Protein AF-A0A820QRB6-F1 (afdb_monomer)

Solvent-accessible surface area (backbone atoms only — not comparable to full-atom values): 3868 Å² total; per-residue (Å²): 135,88,61,74,60,60,59,52,51,53,49,29,43,52,40,19,51,77,39,37,68,60,10,53,50,50,26,34,77,69,71,75,39,60,96,42,73,68,51,48,50,48,47,75,70,69,52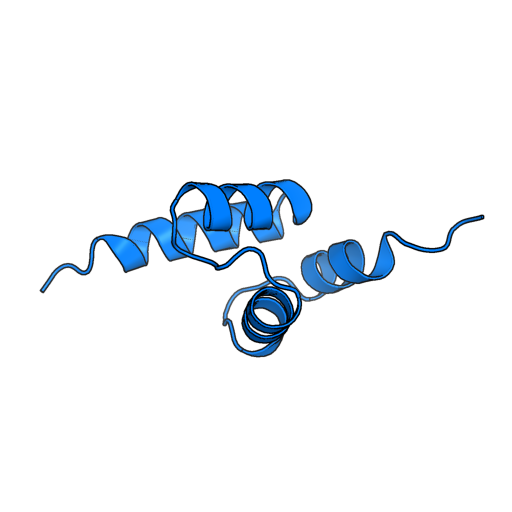,83,84,61,44,68,64,32,53,46,50,60,71,50,76,66,83,89,128

pLDDT: mean 87.39, std 14.83, range [40.22, 96.31]

Foldseek 3Di:
DDPVVVVQVVVLLVVLQVPVVVSQVSCCVVVNFPPDPVRVVCCLPPDPNHDPVSSCCVVVVPDDD

Structure (mmCIF, N/CA/C/O backbone):
data_AF-A0A820QRB6-F1
#
_entry.id   AF-A0A820QRB6-F1
#
loop_
_atom_site.group_PDB
_atom_site.id
_atom_site.type_symbol
_atom_site.label_atom_id
_atom_site.label_alt_id
_atom_site.label_comp_id
_atom_site.label_asym_id
_atom_site.label_entity_id
_atom_site.label_seq_id
_atom_site.pdbx_PDB_ins_code
_atom_site.Cartn_x
_atom_site.Cartn_y
_atom_site.Cartn_z
_atom_site.occupancy
_atom_site.B_iso_or_equiv
_atom_site.auth_seq_id
_atom_site.auth_comp_id
_atom_site.auth_asym_id
_atom_site.auth_atom_id
_atom_site.pdbx_PDB_model_num
ATOM 1 N N . ARG A 1 1 ? -6.327 22.791 9.838 1.00 44.41 1 ARG A N 1
ATOM 2 C CA . ARG A 1 1 ? -7.006 21.482 10.001 1.00 44.41 1 ARG A CA 1
ATOM 3 C C . ARG A 1 1 ? -5.979 20.386 9.731 1.00 44.41 1 ARG A C 1
ATOM 5 O O . ARG A 1 1 ? -5.675 20.132 8.577 1.00 44.41 1 ARG A O 1
ATOM 12 N N . HIS A 1 2 ? -5.357 19.833 10.774 1.00 46.62 2 HIS A N 1
ATOM 13 C CA . HIS A 1 2 ? -4.477 18.667 10.642 1.00 46.62 2 HIS A CA 1
ATOM 14 C C . HIS A 1 2 ? -5.386 17.449 10.433 1.00 46.62 2 HIS A C 1
ATOM 16 O O . HIS A 1 2 ? -6.139 17.117 11.341 1.00 46.62 2 HIS A O 1
ATOM 22 N N . ASN A 1 3 ? -5.383 16.835 9.247 1.00 53.69 3 ASN A N 1
ATOM 23 C CA . ASN A 1 3 ? -6.018 15.530 9.058 1.00 53.69 3 ASN A CA 1
ATOM 24 C C . ASN A 1 3 ? -5.023 14.475 9.576 1.00 53.69 3 ASN A C 1
ATOM 26 O O . ASN A 1 3 ? -4.034 14.227 8.880 1.00 53.69 3 ASN A O 1
ATOM 30 N N . PRO A 1 4 ? -5.228 13.865 10.761 1.00 59.59 4 PRO A N 1
ATOM 31 C CA . PRO A 1 4 ? -4.300 12.866 11.316 1.00 59.59 4 PRO A CA 1
ATOM 32 C C . PRO A 1 4 ? -4.059 11.701 10.343 1.00 59.59 4 PRO A C 1
ATOM 34 O O . PRO A 1 4 ? -2.959 11.153 10.266 1.00 59.59 4 PRO A O 1
ATOM 37 N N . ASN A 1 5 ? -5.052 11.439 9.494 1.00 74.31 5 ASN A N 1
ATOM 38 C CA . ASN A 1 5 ? -5.023 10.405 8.476 1.00 74.31 5 ASN A CA 1
ATOM 39 C C . ASN A 1 5 ? -3.962 10.666 7.390 1.00 74.31 5 ASN A C 1
ATOM 41 O O . ASN A 1 5 ? -3.399 9.708 6.883 1.00 74.31 5 ASN A O 1
ATOM 45 N N . VAL A 1 6 ? -3.613 11.917 7.045 1.00 82.56 6 VAL A N 1
ATOM 46 C CA . VAL A 1 6 ? -2.645 12.205 5.953 1.00 82.56 6 VAL A CA 1
ATOM 47 C C . VAL A 1 6 ? -1.250 11.663 6.278 1.00 82.56 6 VAL A C 1
ATOM 49 O O . VAL A 1 6 ? -0.568 11.104 5.413 1.00 82.56 6 VAL A O 1
ATOM 52 N N . LYS A 1 7 ? -0.833 11.785 7.544 1.00 87.62 7 LYS A N 1
ATOM 53 C CA . LYS A 1 7 ? 0.448 11.247 8.011 1.00 87.62 7 LYS A CA 1
ATOM 54 C C . LYS A 1 7 ? 0.438 9.721 7.966 1.00 87.62 7 LYS A C 1
ATOM 56 O O . LYS A 1 7 ? 1.389 9.123 7.472 1.00 87.62 7 LYS A O 1
ATOM 61 N N . GLN A 1 8 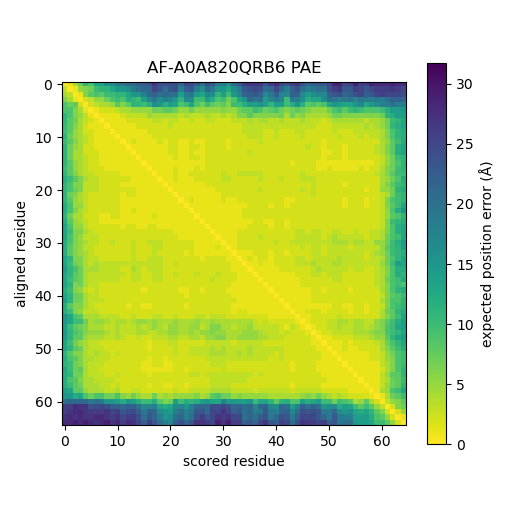? -0.644 9.103 8.438 1.00 90.38 8 GLN A N 1
ATOM 62 C CA . GLN A 1 8 ? -0.786 7.649 8.433 1.00 90.38 8 GLN A CA 1
ATOM 63 C C . GLN A 1 8 ? -0.838 7.087 7.005 1.00 90.38 8 GLN A C 1
ATOM 65 O O . GLN A 1 8 ? -0.119 6.145 6.700 1.00 90.38 8 GLN A O 1
ATOM 70 N N . TRP A 1 9 ? -1.571 7.730 6.095 1.00 91.69 9 TRP A N 1
ATOM 71 C CA . TRP A 1 9 ? -1.579 7.400 4.668 1.00 91.69 9 TRP A CA 1
ATOM 72 C C . TRP A 1 9 ? -0.181 7.442 4.051 1.00 91.69 9 TRP A C 1
ATOM 74 O O . TRP A 1 9 ? 0.202 6.536 3.316 1.00 91.69 9 TRP A O 1
ATOM 84 N N . SER A 1 10 ? 0.615 8.461 4.375 1.00 93.56 10 SER A N 1
ATOM 85 C CA . SER A 1 10 ? 1.993 8.562 3.876 1.00 93.56 10 SER A CA 1
ATOM 86 C C . SER A 1 10 ? 2.880 7.424 4.396 1.00 93.56 10 SER A C 1
ATOM 88 O O . SER A 1 10 ? 3.683 6.882 3.638 1.00 93.56 10 SER A O 1
ATOM 90 N N . ILE A 1 11 ? 2.704 7.024 5.661 1.00 93.62 11 ILE A N 1
ATOM 91 C CA . ILE A 1 11 ? 3.410 5.881 6.259 1.00 93.62 11 ILE A CA 1
ATOM 92 C C . ILE A 1 11 ? 2.997 4.578 5.569 1.00 93.62 11 ILE A C 1
ATOM 94 O O . ILE A 1 11 ? 3.869 3.830 5.139 1.00 93.62 11 ILE A O 1
ATOM 98 N N . GLY A 1 12 ? 1.696 4.338 5.392 1.00 94.56 12 GLY A N 1
ATOM 99 C CA . GLY A 1 12 ? 1.193 3.134 4.730 1.00 94.56 12 GLY A CA 1
ATOM 100 C C . GLY A 1 12 ? 1.648 3.018 3.273 1.00 94.56 12 GLY A C 1
ATOM 101 O O . GLY A 1 12 ? 2.047 1.940 2.843 1.00 94.56 12 GLY A O 1
ATOM 102 N N . LYS A 1 13 ? 1.701 4.133 2.529 1.00 95.19 13 LYS A N 1
ATOM 103 C CA . LYS A 1 13 ? 2.267 4.157 1.168 1.00 95.19 13 LYS A CA 1
ATOM 104 C C . LYS A 1 13 ? 3.767 3.870 1.150 1.00 95.19 13 LYS A C 1
ATOM 106 O O . LYS A 1 13 ? 4.233 3.142 0.278 1.00 95.19 13 LYS A O 1
ATOM 111 N N . ARG A 1 14 ? 4.527 4.401 2.116 1.00 96.00 14 ARG A N 1
ATOM 112 C CA . ARG A 1 14 ? 5.953 4.067 2.256 1.00 96.00 14 ARG A CA 1
ATOM 113 C C . ARG A 1 14 ? 6.137 2.577 2.548 1.00 96.00 14 ARG A C 1
ATOM 115 O O . ARG A 1 14 ? 6.917 1.933 1.860 1.00 96.00 14 ARG A O 1
ATOM 122 N N . GLN A 1 15 ? 5.366 2.040 3.494 1.00 95.50 15 GLN A N 1
ATOM 123 C CA . GLN A 1 15 ? 5.390 0.623 3.850 1.00 95.50 15 GLN A CA 1
ATOM 124 C C . GLN A 1 15 ? 5.038 -0.258 2.647 1.00 95.50 15 GLN A C 1
ATOM 126 O O . GLN A 1 15 ? 5.723 -1.240 2.404 1.00 95.50 15 GLN A O 1
ATOM 131 N N . PHE A 1 16 ? 4.032 0.124 1.853 1.00 96.31 16 PHE A N 1
ATOM 132 C CA . PHE A 1 16 ? 3.667 -0.575 0.619 1.00 96.31 16 PHE A CA 1
ATOM 133 C C . PHE A 1 16 ? 4.806 -0.581 -0.407 1.00 96.31 16 PHE A C 1
ATOM 135 O O . PHE A 1 16 ? 5.074 -1.604 -1.029 1.00 96.31 16 PHE A O 1
ATOM 142 N N . ASN A 1 17 ? 5.499 0.546 -0.576 1.00 96.06 17 ASN A N 1
ATOM 143 C CA . ASN A 1 17 ? 6.616 0.637 -1.514 1.00 96.06 17 ASN A CA 1
ATOM 144 C C . ASN A 1 17 ? 7.823 -0.223 -1.099 1.00 96.06 17 ASN A C 1
ATOM 146 O O . ASN A 1 17 ? 8.585 -0.632 -1.972 1.00 96.06 17 ASN A O 1
ATOM 150 N N . GLU A 1 18 ? 8.005 -0.472 0.201 1.00 95.88 18 GLU A N 1
ATOM 151 C CA . GLU A 1 18 ? 9.065 -1.332 0.751 1.00 95.88 18 GLU A CA 1
ATOM 152 C C . GLU A 1 18 ? 8.662 -2.814 0.761 1.00 95.88 18 GLU A C 1
ATOM 154 O O . GLU A 1 18 ? 9.435 -3.677 0.350 1.00 95.88 18 GLU A O 1
ATOM 159 N N . ASN A 1 19 ? 7.447 -3.112 1.225 1.00 95.25 19 ASN A N 1
ATOM 160 C CA . ASN A 1 19 ? 6.858 -4.443 1.262 1.00 95.25 19 ASN A CA 1
ATOM 161 C C . ASN A 1 19 ? 5.347 -4.333 0.977 1.00 95.25 19 ASN A C 1
ATOM 163 O O . ASN A 1 19 ? 4.574 -3.967 1.871 1.00 95.25 19 ASN A O 1
ATOM 167 N N . PRO A 1 20 ? 4.900 -4.667 -0.245 1.00 94.81 20 PRO A N 1
ATOM 168 C CA . PRO A 1 20 ? 3.524 -4.416 -0.658 1.00 94.81 20 PRO A CA 1
ATOM 169 C C . PRO A 1 20 ? 2.475 -5.127 0.205 1.00 94.81 20 PRO A C 1
ATOM 171 O O . PRO A 1 20 ? 1.468 -4.522 0.577 1.00 94.81 20 PRO A O 1
ATOM 174 N N . LYS A 1 21 ? 2.728 -6.387 0.589 1.00 93.25 21 LYS A N 1
ATOM 175 C CA . LYS A 1 21 ? 1.827 -7.175 1.448 1.00 93.25 21 LYS A CA 1
ATOM 176 C C . LYS A 1 21 ? 1.672 -6.549 2.830 1.00 93.25 21 LYS A C 1
ATOM 178 O O . LYS A 1 21 ? 0.547 -6.334 3.282 1.00 93.25 21 LYS A O 1
ATOM 183 N N . GLU A 1 22 ? 2.789 -6.218 3.471 1.00 95.12 22 GLU A N 1
ATOM 184 C CA . GLU A 1 22 ? 2.771 -5.598 4.798 1.00 95.12 22 GLU A CA 1
ATOM 185 C C . GLU A 1 22 ? 2.184 -4.182 4.753 1.00 95.12 22 GLU A C 1
ATOM 187 O O . GLU A 1 22 ? 1.475 -3.786 5.674 1.00 95.12 22 GLU A O 1
ATOM 192 N N . GLY A 1 23 ? 2.395 -3.433 3.667 1.00 95.31 23 GLY A N 1
ATOM 193 C CA . GLY A 1 23 ? 1.780 -2.121 3.476 1.00 95.31 23 GLY A CA 1
ATOM 194 C C . GLY A 1 23 ? 0.256 -2.171 3.386 1.00 95.31 23 GLY A C 1
ATOM 195 O O . GLY A 1 23 ? -0.417 -1.404 4.076 1.00 95.31 23 GLY A O 1
ATOM 196 N N . ILE A 1 24 ? -0.303 -3.097 2.593 1.00 95.25 24 ILE A N 1
ATOM 197 C CA . ILE A 1 24 ? -1.761 -3.304 2.527 1.00 95.25 24 ILE A CA 1
ATOM 198 C C . ILE A 1 24 ? -2.303 -3.730 3.890 1.00 95.25 24 ILE A C 1
ATOM 200 O O . ILE A 1 24 ? -3.283 -3.154 4.362 1.00 95.25 24 ILE A O 1
ATOM 204 N N . ARG A 1 25 ? -1.645 -4.689 4.550 1.00 95.31 25 ARG A N 1
ATOM 205 C CA . ARG A 1 25 ? -2.041 -5.147 5.885 1.00 95.31 25 ARG A CA 1
ATOM 206 C C . ARG A 1 25 ? -2.052 -3.998 6.894 1.00 95.31 25 ARG A C 1
ATOM 208 O O . ARG A 1 25 ? -3.051 -3.817 7.581 1.00 95.31 25 ARG A O 1
ATOM 215 N N . TRP A 1 26 ? -1.002 -3.181 6.933 1.00 95.38 26 TRP A N 1
ATOM 216 C CA . TRP A 1 26 ? -0.920 -2.029 7.830 1.00 95.38 26 TRP A CA 1
ATOM 217 C C . TRP A 1 26 ? -2.037 -1.011 7.561 1.00 95.38 26 TRP A C 1
ATOM 219 O O . TRP A 1 26 ? -2.660 -0.508 8.498 1.00 95.38 26 TRP A O 1
ATOM 229 N N . LEU A 1 27 ? -2.324 -0.724 6.287 1.00 95.00 27 LEU A N 1
ATOM 230 C CA . LEU A 1 27 ? -3.410 0.177 5.892 1.00 95.00 27 LEU A CA 1
ATOM 231 C C . LEU A 1 27 ? -4.786 -0.362 6.318 1.00 95.00 27 LEU A C 1
ATOM 233 O O . LEU A 1 27 ? -5.634 0.417 6.755 1.00 95.00 27 LEU A O 1
ATOM 237 N N . VAL A 1 28 ? -4.995 -1.677 6.232 1.00 95.12 28 VAL A N 1
ATOM 238 C CA . VAL A 1 28 ? -6.219 -2.351 6.686 1.00 95.12 28 VAL A CA 1
ATOM 239 C C . VAL A 1 28 ? -6.348 -2.319 8.209 1.00 95.12 28 VAL A C 1
ATOM 241 O O . VAL A 1 28 ? -7.384 -1.903 8.721 1.00 95.12 28 VAL A O 1
ATOM 244 N 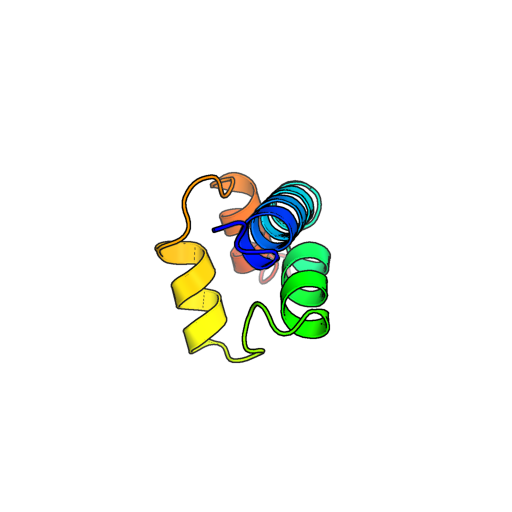N . GLU A 1 29 ? -5.297 -2.694 8.942 1.00 94.50 29 GLU A N 1
ATOM 245 C CA . GLU A 1 29 ? -5.285 -2.714 10.415 1.00 94.50 29 GLU A CA 1
ATOM 246 C C . GLU A 1 29 ? -5.517 -1.319 11.020 1.00 94.50 29 GLU A C 1
ATOM 248 O O . GLU A 1 29 ? -6.134 -1.187 12.076 1.00 94.50 29 GLU A O 1
ATOM 253 N N . ASN A 1 30 ? -5.073 -0.262 10.332 1.00 93.81 30 ASN A N 1
ATOM 254 C CA . ASN A 1 30 ? -5.294 1.126 10.745 1.00 93.81 30 ASN A CA 1
ATOM 255 C C . ASN A 1 30 ? -6.631 1.712 10.248 1.00 93.81 30 ASN A C 1
ATOM 257 O O . ASN A 1 30 ? -6.855 2.913 10.406 1.00 93.81 30 ASN A O 1
ATOM 261 N N . ASN A 1 31 ? -7.520 0.904 9.655 1.00 92.62 31 ASN A N 1
ATOM 262 C CA . ASN A 1 31 ? -8.805 1.333 9.083 1.00 92.62 31 ASN A CA 1
ATOM 263 C C . ASN A 1 31 ? -8.682 2.430 8.005 1.00 92.62 31 ASN A C 1
ATOM 265 O O . ASN A 1 31 ? -9.599 3.230 7.807 1.00 92.62 31 ASN A O 1
ATOM 269 N N . LEU A 1 32 ? -7.548 2.483 7.303 1.00 92.12 32 LEU A N 1
ATOM 270 C CA . LEU A 1 32 ? -7.307 3.424 6.203 1.00 92.12 32 LEU A CA 1
ATOM 271 C C . LEU A 1 32 ? -7.723 2.824 4.858 1.00 92.12 32 LEU A C 1
ATOM 273 O O . LEU A 1 32 ? -8.093 3.559 3.947 1.00 92.12 32 LEU A O 1
ATOM 277 N N . LEU A 1 33 ? -7.690 1.495 4.743 1.00 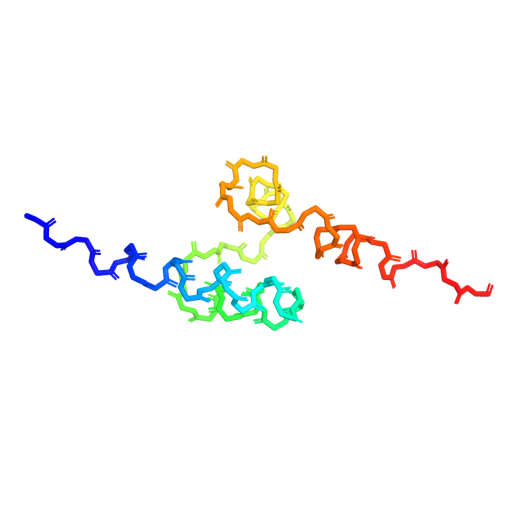93.56 33 LEU A N 1
ATOM 278 C CA . LEU A 1 33 ? -8.074 0.752 3.549 1.00 93.56 33 LEU A CA 1
ATOM 279 C C . LEU A 1 33 ? -9.024 -0.387 3.925 1.00 93.56 33 LEU A C 1
ATOM 281 O O . LEU A 1 33 ? -8.787 -1.110 4.885 1.00 93.56 33 LEU A O 1
ATOM 285 N N . GLN A 1 34 ? -10.101 -0.575 3.164 1.00 93.94 34 GLN A N 1
ATOM 286 C CA . GLN A 1 34 ? -10.969 -1.736 3.364 1.00 93.94 34 GLN A CA 1
ATOM 287 C C . GLN A 1 34 ? -10.320 -2.986 2.771 1.00 93.94 34 GLN A C 1
ATOM 289 O O . GLN A 1 34 ? -9.837 -2.953 1.639 1.00 93.94 34 GLN A O 1
ATOM 294 N N . ASN A 1 35 ? -10.381 -4.103 3.498 1.00 93.50 35 ASN A N 1
ATOM 295 C CA . ASN A 1 35 ? -9.860 -5.395 3.049 1.00 93.50 35 ASN A CA 1
ATOM 296 C C . ASN A 1 35 ? -10.796 -6.078 2.037 1.00 93.50 35 ASN A C 1
ATOM 298 O O . ASN A 1 35 ? -11.302 -7.174 2.271 1.00 93.50 35 ASN A O 1
ATOM 302 N N . THR A 1 36 ? -11.082 -5.388 0.936 1.00 94.75 36 THR A N 1
ATOM 303 C CA . THR A 1 36 ? -11.890 -5.897 -0.177 1.00 94.75 36 THR A CA 1
ATOM 304 C C . THR A 1 36 ? -11.112 -5.721 -1.480 1.00 94.75 36 THR A C 1
ATOM 306 O O . THR A 1 36 ? -10.421 -4.704 -1.631 1.00 94.75 36 THR A O 1
ATOM 309 N N . PRO A 1 37 ? -11.207 -6.668 -2.430 1.00 92.38 37 PRO A N 1
ATOM 310 C CA . PRO A 1 37 ? -10.494 -6.581 -3.703 1.00 92.38 37 PRO A CA 1
ATOM 311 C C . PRO A 1 37 ? -10.742 -5.264 -4.447 1.00 92.38 37 PRO A C 1
ATOM 313 O O . PRO A 1 37 ? -9.812 -4.688 -5.005 1.00 92.38 37 PRO A O 1
ATOM 316 N N . GLU A 1 38 ? -11.967 -4.737 -4.406 1.00 94.44 38 GLU A N 1
ATOM 317 C CA . GLU A 1 38 ? -12.357 -3.501 -5.085 1.00 94.44 38 GLU A CA 1
ATOM 318 C C . GLU A 1 38 ? -11.662 -2.273 -4.489 1.00 94.44 38 GLU A C 1
ATOM 320 O O . GLU A 1 38 ? -11.201 -1.399 -5.226 1.00 94.44 38 GLU A O 1
ATOM 325 N N . HIS A 1 39 ? -11.575 -2.185 -3.158 1.00 93.62 39 HIS A N 1
ATOM 326 C CA . HIS A 1 39 ? -10.906 -1.063 -2.495 1.00 93.62 39 HIS A CA 1
ATOM 327 C C . HIS 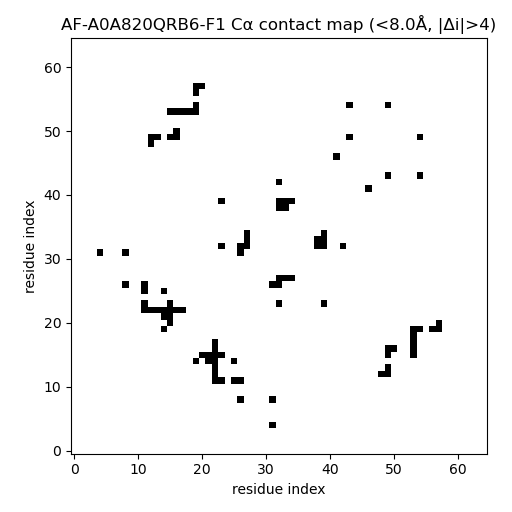A 1 39 ? -9.390 -1.147 -2.643 1.00 93.62 39 HIS A C 1
ATOM 329 O O . HIS A 1 39 ? -8.752 -0.122 -2.879 1.00 93.62 39 HIS A O 1
ATOM 335 N N . ILE A 1 40 ? -8.823 -2.353 -2.584 1.00 94.56 40 ILE A N 1
ATOM 336 C CA . ILE A 1 40 ? -7.397 -2.573 -2.839 1.00 94.56 40 ILE A CA 1
ATOM 337 C C . ILE A 1 40 ? -7.063 -2.205 -4.291 1.00 94.56 40 ILE A C 1
ATOM 339 O O . ILE A 1 40 ? -6.119 -1.458 -4.525 1.00 94.56 40 ILE A O 1
ATOM 343 N N . ALA A 1 41 ? -7.868 -2.623 -5.271 1.00 94.69 41 ALA A N 1
ATOM 344 C CA . ALA A 1 41 ? -7.671 -2.243 -6.670 1.00 94.69 41 ALA A CA 1
ATOM 345 C C . ALA A 1 41 ? -7.761 -0.721 -6.876 1.00 94.69 41 ALA A C 1
ATOM 347 O O . ALA A 1 41 ? -6.912 -0.136 -7.550 1.00 94.69 41 ALA A O 1
ATOM 348 N N . LYS A 1 42 ? -8.744 -0.054 -6.251 1.00 94.56 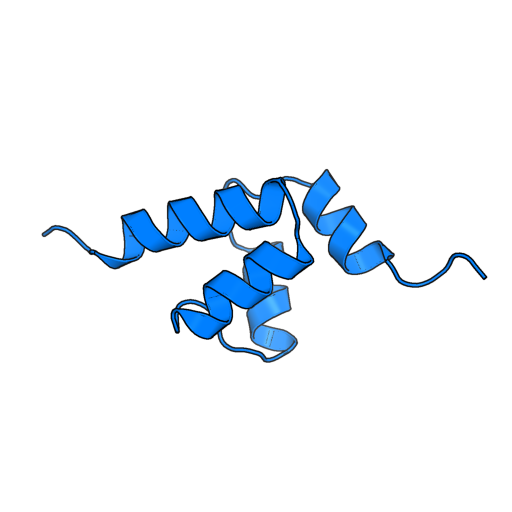42 LYS A N 1
ATOM 349 C CA . LYS A 1 42 ? -8.855 1.415 -6.276 1.00 94.56 42 LYS A CA 1
ATOM 350 C C . LYS A 1 42 ? -7.634 2.096 -5.662 1.00 94.56 42 LYS A C 1
ATOM 352 O O . LYS A 1 42 ? -7.194 3.098 -6.214 1.00 94.56 42 LYS A O 1
ATOM 357 N N . PHE A 1 43 ? -7.097 1.569 -4.563 1.00 94.19 43 PHE A N 1
ATOM 358 C CA . PHE A 1 43 ? -5.861 2.055 -3.951 1.00 94.19 43 PHE A CA 1
ATOM 359 C C . PHE A 1 43 ? -4.679 1.928 -4.918 1.00 94.19 43 PHE A C 1
ATOM 361 O O . PHE A 1 43 ? -4.018 2.921 -5.204 1.00 94.19 43 PHE A O 1
ATOM 368 N N . LEU A 1 44 ? -4.466 0.7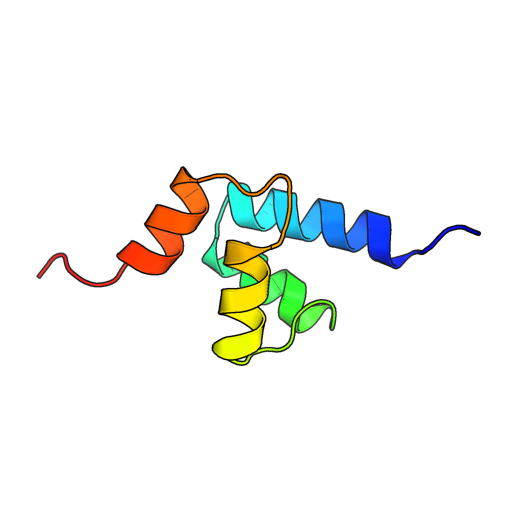39 -5.489 1.00 94.62 44 LEU A N 1
ATOM 369 C CA . LEU A 1 44 ? -3.359 0.475 -6.415 1.00 94.62 44 LEU A CA 1
ATOM 370 C C . LEU A 1 44 ? -3.429 1.327 -7.691 1.00 94.62 44 LEU A C 1
ATOM 372 O O . LEU A 1 44 ? -2.390 1.648 -8.264 1.00 94.62 44 LEU A O 1
ATOM 376 N N . PHE A 1 45 ? -4.637 1.678 -8.141 1.00 92.94 45 PHE A N 1
ATOM 377 C CA . PHE A 1 45 ? -4.850 2.435 -9.375 1.00 92.94 45 PHE A CA 1
ATOM 378 C C . PHE A 1 45 ? -4.864 3.958 -9.175 1.00 92.94 45 PHE A C 1
ATOM 380 O O . PHE A 1 45 ? -4.303 4.683 -9.994 1.00 92.94 45 PHE A O 1
ATOM 387 N N . ASN A 1 46 ? -5.504 4.457 -8.111 1.00 90.62 46 ASN A N 1
ATOM 388 C CA . ASN A 1 46 ? -5.750 5.893 -7.934 1.00 90.62 46 ASN A CA 1
ATOM 389 C C . ASN A 1 46 ? -4.744 6.594 -7.011 1.00 90.62 46 ASN A C 1
ATOM 391 O O . ASN A 1 46 ? -4.623 7.819 -7.085 1.00 90.62 46 ASN A O 1
ATOM 395 N N . GLU A 1 47 ? -4.047 5.876 -6.122 1.00 91.44 47 GLU A N 1
ATOM 396 C CA . GLU A 1 47 ? -3.154 6.538 -5.170 1.00 91.44 47 GLU A CA 1
ATOM 397 C C . GLU A 1 47 ? -1.842 7.001 -5.799 1.00 91.44 47 GLU A C 1
ATOM 399 O O . GLU A 1 47 ? -1.112 6.267 -6.466 1.00 91.44 47 GLU A O 1
ATOM 404 N N . THR A 1 48 ? -1.496 8.250 -5.506 1.00 90.12 48 THR A N 1
ATOM 405 C CA . THR A 1 48 ? -0.248 8.861 -5.965 1.00 90.12 48 THR A CA 1
ATOM 406 C C . THR A 1 48 ? 0.916 8.489 -5.048 1.00 90.12 48 THR A C 1
ATOM 408 O O . THR A 1 48 ? 0.772 8.392 -3.825 1.00 90.12 48 THR A O 1
ATOM 411 N N . GLY A 1 49 ? 2.108 8.315 -5.623 1.00 90.31 49 GLY A N 1
ATOM 412 C CA . GLY A 1 49 ? 3.324 7.994 -4.864 1.00 90.31 49 GLY A CA 1
ATOM 413 C C . GLY A 1 49 ? 3.508 6.508 -4.538 1.00 90.31 49 GLY A C 1
ATOM 414 O O . GLY A 1 49 ? 4.403 6.168 -3.765 1.00 90.31 49 GLY A O 1
ATOM 415 N N . LEU A 1 50 ? 2.699 5.626 -5.132 1.00 94.50 50 LEU A N 1
ATOM 416 C CA . LEU A 1 50 ? 2.965 4.191 -5.140 1.00 94.50 50 LEU A CA 1
ATOM 417 C C . LEU A 1 50 ? 4.003 3.843 -6.214 1.00 94.50 50 LEU A C 1
ATOM 419 O O . LEU A 1 50 ? 3.965 4.343 -7.341 1.00 94.50 50 LEU A O 1
ATOM 423 N N . SER A 1 51 ? 4.942 2.973 -5.864 1.00 94.62 51 SER A N 1
ATOM 424 C CA . SER A 1 51 ? 5.941 2.452 -6.789 1.00 94.62 51 SER A CA 1
ATOM 425 C C . SER A 1 51 ? 5.285 1.480 -7.767 1.00 94.62 51 SER A C 1
ATOM 427 O O . SER A 1 51 ? 4.701 0.478 -7.362 1.00 94.62 51 SER A O 1
ATOM 429 N N . LYS A 1 52 ? 5.438 1.730 -9.073 1.00 92.25 52 LYS A N 1
ATOM 430 C CA . LYS A 1 52 ? 4.939 0.828 -10.129 1.00 92.25 52 LYS A CA 1
ATOM 431 C C . LYS A 1 52 ? 5.520 -0.583 -10.011 1.00 92.25 52 LYS A C 1
ATOM 433 O O . LYS A 1 52 ? 4.833 -1.546 -10.329 1.00 92.25 52 LYS A O 1
ATOM 438 N N . ARG A 1 53 ? 6.760 -0.699 -9.521 1.00 93.75 53 ARG A N 1
ATOM 439 C CA . ARG A 1 53 ? 7.394 -1.988 -9.224 1.00 93.75 53 ARG A CA 1
ATOM 440 C C . ARG A 1 53 ? 6.678 -2.699 -8.079 1.00 93.75 53 ARG A C 1
ATOM 442 O O . ARG A 1 53 ? 6.283 -3.834 -8.259 1.00 93.75 53 ARG A O 1
ATOM 449 N N . ALA A 1 54 ? 6.440 -2.013 -6.961 1.00 94.12 54 ALA A N 1
ATOM 450 C CA . ALA A 1 54 ? 5.732 -2.575 -5.807 1.00 94.12 54 ALA A CA 1
ATOM 451 C C . ALA A 1 54 ? 4.305 -3.027 -6.165 1.00 94.12 54 ALA A C 1
ATOM 453 O O . ALA A 1 54 ? 3.859 -4.084 -5.731 1.00 94.12 54 ALA A O 1
ATOM 454 N N . ILE A 1 55 ? 3.607 -2.252 -7.005 1.00 93.75 55 ILE A N 1
ATOM 455 C CA . ILE A 1 55 ? 2.303 -2.637 -7.562 1.00 93.75 55 ILE A CA 1
ATOM 456 C C . ILE A 1 55 ? 2.436 -3.916 -8.400 1.00 93.75 55 ILE A C 1
ATOM 458 O O . ILE A 1 55 ? 1.654 -4.847 -8.222 1.00 93.75 55 ILE A O 1
ATOM 462 N N . GLY A 1 56 ? 3.427 -3.966 -9.295 1.00 92.06 56 GLY A N 1
ATOM 463 C CA . GLY A 1 56 ? 3.714 -5.137 -10.120 1.00 92.06 56 GLY A CA 1
ATOM 464 C C . GLY A 1 56 ? 4.042 -6.377 -9.292 1.00 92.06 56 GLY A C 1
ATOM 465 O O . GLY A 1 56 ? 3.473 -7.427 -9.551 1.00 92.06 56 GLY A O 1
ATOM 466 N N . ASP A 1 57 ? 4.875 -6.242 -8.262 1.00 92.19 57 ASP A N 1
ATOM 467 C CA . ASP A 1 57 ? 5.242 -7.327 -7.351 1.00 92.19 57 ASP A CA 1
ATOM 468 C C . ASP A 1 57 ? 4.005 -7.826 -6.578 1.00 92.19 57 ASP A C 1
ATOM 470 O O . ASP A 1 57 ? 3.753 -9.025 -6.520 1.00 92.19 57 ASP A O 1
ATOM 474 N N . TYR A 1 58 ? 3.161 -6.922 -6.065 1.00 92.06 58 TYR A N 1
ATOM 475 C CA . TYR A 1 58 ? 1.942 -7.287 -5.327 1.00 92.06 58 TYR A CA 1
ATOM 476 C C . TYR A 1 58 ? 0.908 -8.036 -6.178 1.00 92.06 58 TYR A C 1
ATOM 478 O O . TYR A 1 58 ? 0.281 -8.985 -5.711 1.00 92.06 58 TYR A O 1
ATOM 486 N N . ILE A 1 59 ? 0.706 -7.601 -7.424 1.00 91.19 59 ILE A N 1
ATOM 487 C CA . ILE A 1 59 ? -0.252 -8.229 -8.347 1.00 91.19 59 ILE A CA 1
ATOM 488 C C . ILE A 1 59 ? 0.357 -9.494 -8.976 1.00 91.19 59 ILE A C 1
ATOM 490 O O . ILE A 1 59 ? -0.351 -10.468 -9.232 1.00 91.19 59 ILE A O 1
ATOM 494 N N . GLY A 1 60 ? 1.668 -9.472 -9.221 1.00 85.19 60 GLY A N 1
ATOM 495 C CA . GLY A 1 60 ? 2.437 -10.496 -9.925 1.00 85.19 60 GLY A CA 1
ATOM 496 C C . GLY A 1 60 ? 2.972 -11.626 -9.047 1.00 85.19 60 GLY A C 1
ATOM 497 O O . GLY A 1 60 ? 3.465 -12.612 -9.580 1.00 85.19 60 GLY A O 1
ATOM 498 N N . GLU A 1 61 ? 2.836 -11.558 -7.721 1.00 72.56 61 GLU A N 1
ATOM 499 C CA . GLU A 1 61 ? 3.225 -12.643 -6.803 1.00 72.56 61 GLU A CA 1
ATOM 500 C C . GLU A 1 61 ? 2.407 -13.949 -6.970 1.00 72.56 61 GLU A C 1
ATOM 502 O O . GLU A 1 61 ? 2.621 -14.918 -6.239 1.00 72.56 61 GLU A O 1
ATOM 507 N N . ARG A 1 62 ? 1.503 -14.033 -7.956 1.00 66.38 62 ARG A N 1
ATOM 508 C CA . ARG A 1 62 ? 1.026 -15.307 -8.511 1.00 66.38 62 ARG A CA 1
ATOM 509 C C . ARG A 1 62 ? 1.659 -15.551 -9.883 1.00 66.38 62 ARG A C 1
ATOM 511 O O . ARG A 1 62 ? 1.534 -14.709 -10.761 1.00 66.38 62 ARG A O 1
ATOM 518 N N . TYR A 1 63 ? 2.200 -16.764 -10.042 1.00 48.69 63 TYR A N 1
ATOM 519 C CA . TYR A 1 63 ? 2.740 -17.413 -11.252 1.00 48.69 63 TYR A CA 1
ATOM 520 C C . TY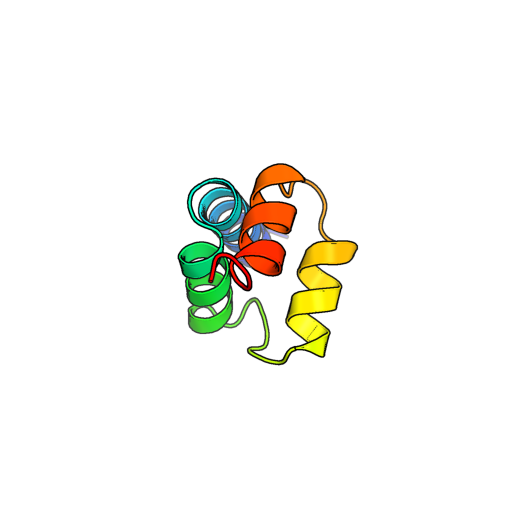R A 1 63 ? 4.266 -17.380 -11.442 1.00 48.69 63 TYR A C 1
ATOM 522 O O . TYR A 1 63 ? 4.769 -16.905 -12.453 1.00 48.69 63 TYR A O 1
ATOM 530 N N . ILE A 1 64 ? 4.998 -18.023 -10.528 1.00 40.22 64 ILE A N 1
ATOM 531 C CA . ILE A 1 64 ? 6.131 -18.869 -10.935 1.00 40.22 64 ILE A CA 1
ATOM 532 C C . ILE A 1 64 ? 5.865 -20.252 -10.329 1.00 40.22 64 ILE A C 1
ATOM 534 O O . ILE A 1 64 ? 6.155 -20.497 -9.159 1.00 40.22 64 ILE A O 1
ATOM 538 N N . ILE A 1 65 ? 5.178 -21.085 -11.111 1.00 42.28 65 ILE A N 1
ATOM 539 C CA . ILE A 1 65 ? 5.148 -22.548 -10.976 1.00 42.28 65 ILE A CA 1
ATOM 540 C C . ILE A 1 65 ? 6.176 -23.125 -11.940 1.00 42.28 65 ILE A C 1
ATOM 542 O O . ILE A 1 65 ? 6.323 -22.531 -13.033 1.00 42.28 65 ILE A O 1
#

Mean predicted aligned error: 5.3 Å

Nearest PDB structures (foldseek):
  1r8s-assembly1_E  TM=9.646E-01  e=1.219E-04  Homo sapiens
  6bbq-assembly1_A  TM=9.393E-01  e=1.790E-04  Mus musculus
  6bbp-assembly1_A  TM=9.390E-01  e=3.860E-04  Mus musculus
  3ltl-assembly2_B  TM=9.622E-01  e=4.399E-03  Homo sapiens
  6fne-assembly2_B  TM=8.983E-01  e=3.870E-03  Homo sapiens

Secondary structure (DSSP, 8-state):
---HHHHHHHHHHHHHHH-HHHHHHHHHHTTSS-SSHHHHHHHHHH-TT--H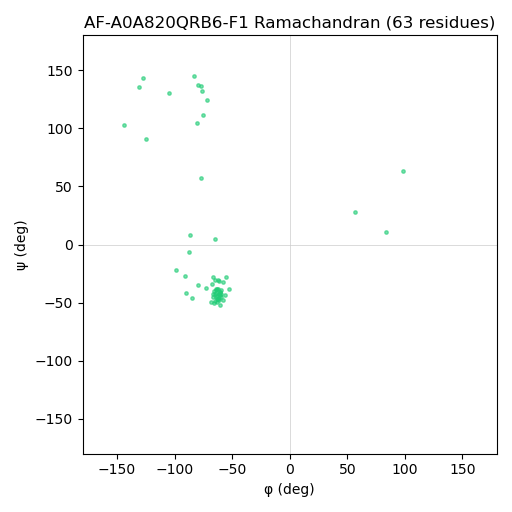HHHHHHHHSS---

Radius of gyration: 12.02 Å; Cα contacts (8 Å, |Δi|>4): 51; chains: 1; bounding box: 21×44×23 Å

Organism: NCBI:txid433720

Sequence (65 aa):
RHNPNVKQWSIGKRQFNENPKEGIRWLVENNLLQNTPEHIAKFLFNETGLSKRAIGDYIGERYII

InterPro domains:
  IPR000904 Sec7 domain [PF01369] (7-62)
  IPR000904 Sec7 domain [PS50190] (7-62)
  IPR035999 Sec7 domain superfamily [SSF48425] (6-62)